Protein AF-B0D9B3-F1 (afdb_monomer_lite)

Radius of gyration: 15.06 Å; chains: 1; bounding box: 43×40×28 Å

Organism: Laccaria bicolor (strain S238N-H82 / ATCC MYA-4686) (NCBI:txid486041)

pLDDT: mean 82.63, std 8.26, range [59.44, 93.88]

Secondary structure (DSSP, 8-state):
---SSSSGGGS-SEEE-TTHHHHHHHHHHTT-HHHHHTT-EEE--HHHHHHHTTT-HHHHHHBS---TTSSSTTSPPEEEPTTS-EEE-

Sequence (89 aa):
MKKA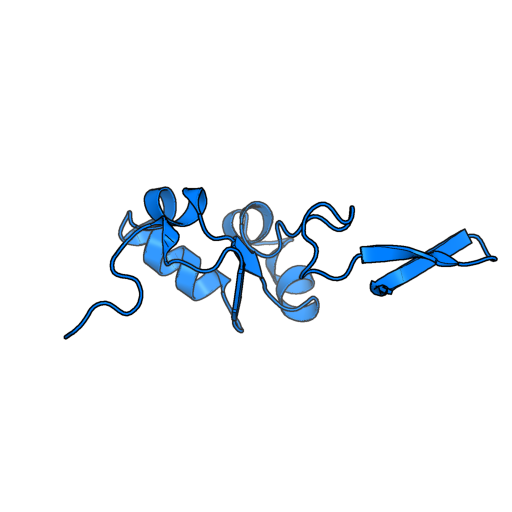YPTKESRPDYICIDKACKVLKHMAAQGHWDEWSETTRLIVDTFHYEKHWKEDILCRTWCNPAPTDGSAPNLVIKAIASDGSTYDK

Structure (mmCIF, N/CA/C/O backbone):
data_AF-B0D9B3-F1
#
_entry.id   AF-B0D9B3-F1
#
loop_
_atom_site.group_PDB
_atom_site.id
_atom_site.type_symbol
_atom_site.label_atom_id
_atom_site.label_alt_id
_atom_site.label_comp_id
_atom_site.label_asym_id
_atom_site.label_entity_id
_atom_site.label_seq_id
_atom_site.pdbx_PDB_ins_code
_atom_site.Cartn_x
_atom_site.Cartn_y
_atom_site.Cartn_z
_atom_site.occupancy
_atom_site.B_iso_or_equiv
_atom_site.auth_seq_id
_atom_site.auth_comp_id
_atom_site.auth_asym_id
_atom_site.auth_atom_id
_atom_site.pdbx_PDB_model_num
ATOM 1 N N . MET A 1 1 ? -24.844 7.667 6.035 1.00 59.44 1 MET A N 1
ATOM 2 C CA . MET A 1 1 ? -24.002 6.594 5.452 1.00 59.44 1 MET A CA 1
ATOM 3 C C . MET A 1 1 ? -23.461 5.723 6.573 1.00 59.44 1 MET A C 1
ATOM 5 O O . MET A 1 1 ? -23.012 6.279 7.568 1.00 59.44 1 MET A O 1
ATOM 9 N N . LYS A 1 2 ? -23.503 4.390 6.441 1.00 82.06 2 LYS A N 1
ATOM 10 C CA . LYS A 1 2 ? -22.741 3.495 7.330 1.00 82.06 2 LYS A CA 1
ATOM 11 C C . LYS A 1 2 ? -21.269 3.518 6.909 1.00 82.06 2 LYS A C 1
ATOM 13 O O . LYS A 1 2 ? -20.987 3.552 5.713 1.00 82.06 2 LYS A O 1
ATOM 18 N N . LYS A 1 3 ? -20.349 3.522 7.877 1.00 86.81 3 LYS A N 1
ATOM 19 C CA . LYS A 1 3 ? -18.913 3.376 7.601 1.00 86.81 3 LYS A CA 1
ATOM 20 C C . LYS A 1 3 ? -18.649 1.954 7.101 1.00 86.81 3 LYS A C 1
ATOM 22 O O . LYS A 1 3 ? -19.141 1.012 7.713 1.00 86.81 3 LYS A O 1
ATOM 27 N N . ALA A 1 4 ? -17.878 1.819 6.022 1.00 89.69 4 ALA A N 1
ATOM 28 C CA . ALA A 1 4 ? -17.450 0.514 5.512 1.00 89.69 4 ALA A CA 1
ATOM 29 C C . ALA A 1 4 ? -16.517 -0.205 6.502 1.00 89.69 4 ALA A C 1
ATOM 31 O O . ALA A 1 4 ? -16.648 -1.406 6.698 1.00 89.69 4 ALA A O 1
ATOM 32 N N . TYR A 1 5 ? -15.652 0.559 7.180 1.00 92.31 5 TYR A N 1
ATOM 33 C CA . TYR A 1 5 ? -14.721 0.082 8.204 1.00 92.31 5 TYR A CA 1
ATOM 34 C C . TYR A 1 5 ? -14.979 0.846 9.510 1.00 92.31 5 TYR A C 1
ATOM 36 O O . TYR A 1 5 ? -14.522 1.985 9.659 1.00 92.31 5 TYR A O 1
ATOM 44 N N . PRO A 1 6 ? -15.814 0.305 10.418 1.00 92.19 6 PRO A N 1
ATOM 45 C CA . PRO A 1 6 ? -16.205 0.999 11.643 1.00 92.19 6 PRO A CA 1
ATOM 46 C C . PRO A 1 6 ? -15.058 1.184 12.645 1.00 92.19 6 PRO A C 1
ATOM 48 O O . PRO A 1 6 ? -15.082 2.161 13.393 1.00 92.19 6 PRO A O 1
ATOM 51 N N . THR A 1 7 ? -14.071 0.280 12.649 1.00 93.75 7 THR A N 1
ATOM 52 C CA . THR A 1 7 ? -12.897 0.305 13.544 1.00 93.75 7 THR A CA 1
ATOM 53 C C . THR A 1 7 ? -11.589 0.189 12.754 1.00 93.75 7 THR A C 1
ATOM 55 O O . THR A 1 7 ? -11.609 -0.183 11.576 1.00 93.75 7 THR A O 1
ATOM 58 N N . LYS A 1 8 ? -10.444 0.499 13.378 1.00 92.44 8 LYS A N 1
ATOM 59 C CA . LYS A 1 8 ? -9.126 0.377 12.729 1.00 92.44 8 LYS A CA 1
ATOM 60 C C . LYS A 1 8 ? -8.823 -1.075 12.344 1.00 92.44 8 LYS A C 1
ATOM 62 O O . LYS A 1 8 ? -8.356 -1.328 11.244 1.00 92.44 8 LYS A O 1
ATOM 67 N N . GLU A 1 9 ? -9.202 -2.016 13.199 1.00 91.38 9 GLU A N 1
ATOM 68 C CA . GLU A 1 9 ? -8.991 -3.462 13.045 1.00 91.38 9 GLU A CA 1
ATOM 69 C C . GLU A 1 9 ? -9.882 -4.069 11.957 1.00 91.38 9 GLU A C 1
ATOM 71 O O . GLU A 1 9 ? -9.595 -5.141 11.442 1.00 91.38 9 GLU A O 1
ATOM 76 N N . SER A 1 10 ? -10.978 -3.391 11.600 1.00 93.75 10 SER A N 1
ATOM 77 C CA . SER A 1 10 ? -11.840 -3.824 10.495 1.00 93.75 10 SER A CA 1
ATOM 78 C C . SER A 1 10 ? -11.268 -3.484 9.117 1.00 93.75 10 SER A C 1
ATOM 80 O O . SER A 1 10 ? -11.821 -3.921 8.108 1.00 93.75 10 SER A O 1
ATOM 82 N N . ARG A 1 11 ? -10.203 -2.673 9.054 1.00 93.31 11 ARG A N 1
ATOM 83 C CA . ARG A 1 11 ? -9.576 -2.277 7.793 1.00 93.31 11 ARG A CA 1
ATOM 84 C C . ARG A 1 11 ? -8.795 -3.448 7.202 1.00 93.31 11 ARG A C 1
ATOM 86 O O . ARG A 1 11 ? -8.216 -4.232 7.947 1.00 93.31 11 ARG A O 1
ATOM 93 N N . PRO A 1 12 ? -8.734 -3.550 5.870 1.00 90.94 12 PRO A N 1
ATOM 94 C CA . PRO A 1 12 ? -7.874 -4.528 5.230 1.00 90.94 12 PRO A CA 1
ATOM 95 C C . PRO A 1 12 ? -6.402 -4.154 5.433 1.00 90.94 12 PRO A C 1
ATOM 97 O O . PRO A 1 12 ? -6.037 -2.977 5.346 1.00 90.94 12 PRO A O 1
ATOM 100 N N . ASP A 1 13 ? -5.555 -5.167 5.604 1.00 87.62 13 ASP A N 1
ATOM 101 C CA . ASP A 1 13 ? -4.098 -4.993 5.625 1.00 87.62 13 ASP A CA 1
ATOM 102 C C . ASP A 1 13 ? -3.591 -4.425 4.289 1.00 87.62 13 ASP A C 1
ATOM 104 O O . ASP A 1 13 ? -2.668 -3.609 4.244 1.00 87.62 13 ASP A O 1
ATOM 108 N N . TYR A 1 14 ? -4.239 -4.820 3.185 1.00 86.88 14 TYR A N 1
ATOM 109 C CA . TYR A 1 14 ? -3.873 -4.438 1.825 1.00 86.88 14 TYR A CA 1
ATOM 110 C C . TYR A 1 14 ? -5.091 -4.029 1.000 1.00 86.88 14 TYR A C 1
ATOM 112 O O . TYR A 1 14 ? -6.110 -4.718 0.981 1.00 86.88 14 TYR A O 1
ATOM 120 N N . ILE A 1 15 ? -4.958 -2.938 0.248 1.00 88.06 15 ILE A N 1
ATOM 121 C CA . ILE A 1 15 ? -5.922 -2.538 -0.781 1.00 88.06 15 ILE A CA 1
ATOM 122 C C . ILE A 1 15 ? -5.186 -2.467 -2.112 1.00 88.06 15 ILE A C 1
ATOM 124 O O . ILE A 1 15 ? -4.288 -1.643 -2.285 1.00 88.06 15 ILE A O 1
ATOM 128 N N . CYS A 1 16 ? -5.586 -3.317 -3.055 1.00 86.38 16 CYS A N 1
ATOM 129 C CA . CYS A 1 16 ? -5.129 -3.240 -4.437 1.00 86.38 16 CYS A CA 1
ATOM 130 C C . CYS A 1 16 ? -6.078 -2.338 -5.230 1.00 86.38 16 CYS A C 1
ATOM 132 O O . CYS A 1 16 ? -7.274 -2.622 -5.321 1.00 86.38 16 CYS A O 1
ATOM 134 N N . ILE A 1 17 ? -5.565 -1.233 -5.773 1.00 85.50 17 ILE A N 1
ATOM 135 C CA . ILE A 1 17 ? -6.367 -0.291 -6.557 1.00 85.50 17 ILE A CA 1
ATOM 136 C C . ILE A 1 17 ? -5.532 0.347 -7.668 1.00 85.50 17 ILE A C 1
ATOM 138 O O . ILE A 1 17 ? -4.412 0.814 -7.440 1.00 85.50 17 ILE A O 1
ATOM 142 N N . ASP A 1 18 ? -6.101 0.407 -8.876 1.00 83.19 18 ASP A N 1
ATOM 143 C CA . ASP A 1 18 ? -5.480 1.142 -9.979 1.00 83.19 18 ASP A CA 1
ATOM 144 C C . ASP A 1 18 ? -5.306 2.614 -9.587 1.00 83.19 18 ASP A C 1
ATOM 146 O O . ASP A 1 18 ? -6.216 3.260 -9.058 1.00 83.19 18 ASP A O 1
ATOM 150 N N . LYS A 1 19 ? -4.123 3.164 -9.863 1.00 81.81 19 LYS A N 1
ATOM 151 C CA . LYS A 1 19 ? -3.765 4.545 -9.519 1.00 81.81 19 LYS A CA 1
ATOM 152 C C . LYS A 1 19 ? -3.922 4.878 -8.029 1.00 81.81 19 LYS A C 1
ATOM 154 O O . LYS A 1 19 ? -4.307 6.006 -7.703 1.00 81.81 19 LYS A O 1
ATOM 159 N N . ALA A 1 20 ? -3.555 3.963 -7.124 1.00 85.88 20 ALA A N 1
ATOM 160 C CA . ALA A 1 20 ? -3.565 4.217 -5.675 1.00 85.88 20 ALA A CA 1
ATOM 161 C C . ALA A 1 20 ? -2.822 5.502 -5.271 1.00 85.88 20 ALA A C 1
ATOM 163 O O . ALA A 1 20 ? -3.204 6.160 -4.307 1.00 85.88 20 ALA A O 1
ATOM 164 N N . CYS A 1 21 ? -1.833 5.929 -6.060 1.00 84.94 21 CYS A N 1
ATOM 165 C CA . CYS A 1 21 ? -1.153 7.207 -5.882 1.00 84.94 21 CYS A CA 1
ATOM 166 C C . CYS A 1 21 ? -2.095 8.419 -5.827 1.00 84.94 21 CYS A C 1
ATOM 168 O O . CYS A 1 21 ? -1.846 9.361 -5.079 1.00 84.94 21 CYS A O 1
ATOM 170 N N . LYS A 1 22 ? -3.192 8.414 -6.594 1.00 88.19 22 LYS A N 1
ATOM 171 C CA . LYS A 1 22 ? -4.173 9.506 -6.600 1.00 88.19 22 LYS A CA 1
ATOM 172 C C . LYS A 1 22 ? -4.975 9.528 -5.306 1.00 88.19 22 LYS A C 1
ATOM 174 O O . LYS A 1 22 ? -5.183 10.599 -4.742 1.00 88.19 22 LYS A O 1
ATOM 179 N N . VAL A 1 23 ? -5.382 8.350 -4.835 1.00 88.94 23 VAL A N 1
ATOM 180 C CA . VAL A 1 23 ? -6.072 8.184 -3.549 1.00 88.94 23 VAL A CA 1
ATOM 181 C C . VAL A 1 23 ? -5.162 8.646 -2.420 1.00 88.94 23 VAL A C 1
ATOM 183 O O . VAL A 1 23 ? -5.561 9.466 -1.602 1.00 88.94 23 VAL A O 1
ATOM 186 N N . LEU A 1 24 ? -3.908 8.207 -2.443 1.00 88.12 24 LEU A N 1
ATOM 187 C CA . LEU A 1 24 ? -2.907 8.562 -1.455 1.00 88.12 24 LEU A CA 1
ATOM 188 C C . LEU A 1 24 ? -2.632 10.071 -1.410 1.00 88.12 24 LEU A C 1
ATOM 190 O O . LEU A 1 24 ? -2.646 10.654 -0.331 1.00 88.12 24 LEU A O 1
ATOM 194 N N . LYS A 1 25 ? -2.454 10.728 -2.565 1.00 88.69 25 LYS A N 1
ATOM 195 C CA . LYS A 1 25 ? -2.305 12.194 -2.640 1.00 88.69 25 LYS A CA 1
ATOM 196 C C . LYS A 1 25 ? -3.502 12.918 -2.038 1.00 88.69 25 LYS A C 1
ATOM 198 O O . LYS A 1 25 ? -3.326 13.887 -1.306 1.00 88.69 25 LYS A O 1
ATOM 203 N N . HIS A 1 26 ? -4.709 12.447 -2.336 1.00 92.00 26 HIS A N 1
ATOM 204 C CA . HIS A 1 26 ? -5.931 13.032 -1.801 1.00 92.00 26 HIS A CA 1
ATOM 205 C C . HIS A 1 26 ? -6.030 12.856 -0.279 1.00 92.00 26 HIS A C 1
ATOM 207 O O . HIS A 1 26 ? -6.251 13.831 0.434 1.00 92.00 26 HIS A O 1
ATOM 213 N N . MET A 1 27 ? -5.793 11.641 0.225 1.00 91.69 27 MET A N 1
ATOM 214 C CA . MET A 1 27 ? -5.810 11.340 1.660 1.00 91.69 27 MET A CA 1
ATOM 215 C C . MET A 1 27 ? -4.732 12.110 2.423 1.00 91.69 27 MET A C 1
ATOM 217 O O . MET A 1 27 ? -5.007 12.620 3.505 1.00 91.69 27 MET A O 1
ATOM 221 N N . ALA A 1 28 ? -3.526 12.223 1.864 1.00 88.81 28 ALA A N 1
ATOM 222 C CA . ALA A 1 28 ? -2.438 12.994 2.455 1.00 88.81 28 ALA A CA 1
ATOM 223 C C . ALA A 1 28 ? -2.784 14.489 2.519 1.00 88.81 28 ALA A C 1
ATOM 225 O O . ALA A 1 28 ? -2.624 15.106 3.566 1.00 88.81 28 ALA A O 1
ATOM 226 N N . ALA A 1 29 ? -3.342 15.057 1.443 1.00 91.56 29 ALA A N 1
ATOM 227 C CA . ALA A 1 29 ? -3.782 16.454 1.423 1.00 91.56 29 ALA A CA 1
ATOM 228 C C . ALA A 1 29 ? -4.901 16.753 2.441 1.00 91.56 29 ALA A C 1
ATOM 230 O O . ALA A 1 29 ? -5.020 17.882 2.908 1.00 91.56 29 ALA A O 1
ATOM 231 N N . GLN A 1 30 ? -5.707 15.749 2.793 1.00 93.88 30 GLN A N 1
ATOM 232 C CA . GLN A 1 30 ? -6.750 15.844 3.820 1.00 93.88 30 GLN A CA 1
ATOM 233 C C . GLN A 1 30 ? -6.264 15.483 5.234 1.00 93.88 30 GLN A C 1
ATOM 235 O O . GLN A 1 30 ? -7.044 15.566 6.178 1.00 93.88 30 GLN A O 1
ATOM 240 N N . GLY A 1 31 ? -5.003 15.066 5.399 1.00 91.88 31 GLY A N 1
ATOM 241 C CA . GLY A 1 31 ? -4.461 14.624 6.689 1.00 91.88 31 GLY A CA 1
ATOM 242 C C . GLY A 1 31 ? -5.004 13.273 7.174 1.00 91.88 31 GLY A C 1
ATOM 243 O O . GLY A 1 31 ? -4.914 12.959 8.354 1.00 91.88 31 GLY A O 1
ATOM 244 N N . HIS A 1 32 ? -5.586 12.463 6.287 1.00 91.50 32 HIS A N 1
ATOM 245 C CA . HIS A 1 32 ? -6.133 11.146 6.628 1.00 91.50 32 HIS A CA 1
ATOM 246 C C . HIS A 1 32 ? -5.127 10.007 6.464 1.00 91.50 32 HIS A C 1
ATOM 248 O O . HIS A 1 32 ? -5.368 8.909 6.964 1.00 91.50 32 HIS A O 1
ATOM 254 N N . TRP A 1 33 ? -4.029 10.227 5.733 1.00 90.00 33 TRP A N 1
ATOM 255 C CA . TRP A 1 33 ? -3.098 9.142 5.426 1.00 90.00 33 TRP A CA 1
ATOM 256 C C . TRP A 1 33 ? -2.395 8.591 6.667 1.00 90.00 33 TRP A C 1
ATOM 258 O O . TRP A 1 33 ? -2.306 7.373 6.792 1.00 90.00 33 TRP A O 1
ATOM 268 N N . ASP A 1 34 ? -1.972 9.448 7.596 1.00 89.56 34 ASP A N 1
ATOM 269 C CA . ASP A 1 34 ? -1.219 9.023 8.780 1.00 89.56 34 ASP A CA 1
ATOM 270 C C . ASP A 1 34 ? -1.981 7.946 9.567 1.00 89.56 34 ASP A C 1
ATOM 272 O O . ASP A 1 34 ? -1.447 6.866 9.809 1.00 89.56 34 ASP A O 1
ATOM 276 N N . GLU A 1 35 ? -3.275 8.168 9.824 1.00 91.69 35 GLU A N 1
ATOM 277 C CA . GLU A 1 35 ? -4.147 7.213 10.522 1.00 91.69 35 GLU A CA 1
ATOM 278 C C . GLU A 1 35 ? -4.343 5.893 9.754 1.00 91.69 35 GLU A C 1
ATOM 280 O O . GLU A 1 35 ? -4.495 4.828 10.356 1.00 91.69 35 GLU A O 1
ATOM 285 N N . TRP A 1 36 ? -4.409 5.944 8.422 1.00 90.81 36 TRP A N 1
ATOM 286 C CA . TRP A 1 36 ? -4.616 4.757 7.586 1.00 90.81 36 TRP A CA 1
ATOM 287 C C . TRP A 1 36 ? -3.338 3.947 7.386 1.00 90.81 36 TRP A C 1
ATOM 289 O O . TRP A 1 36 ? -3.399 2.721 7.290 1.00 90.81 36 TRP A O 1
ATOM 299 N N . SER A 1 37 ? -2.188 4.618 7.369 1.00 87.75 37 SER A N 1
ATOM 300 C CA . SER A 1 37 ? -0.877 4.003 7.165 1.00 87.75 37 SER A CA 1
ATOM 301 C C . SER A 1 37 ? -0.464 3.054 8.297 1.00 87.75 37 SER A C 1
ATOM 303 O O . SER A 1 37 ? 0.386 2.187 8.086 1.00 87.75 37 SER A O 1
ATOM 305 N N . GLU A 1 38 ? -1.091 3.185 9.471 1.00 90.00 38 GLU A N 1
ATOM 306 C CA . GLU A 1 38 ? -0.901 2.302 10.626 1.00 90.00 38 GLU A CA 1
ATOM 307 C C . GLU A 1 38 ? -1.390 0.872 10.366 1.00 90.00 38 GLU A C 1
ATOM 309 O O . GLU A 1 38 ? -0.806 -0.080 10.877 1.00 90.00 38 GLU A O 1
ATOM 314 N N . THR A 1 39 ? -2.466 0.716 9.588 1.00 90.81 39 THR A N 1
ATOM 315 C CA . THR A 1 39 ? -3.178 -0.565 9.442 1.00 90.81 39 THR A CA 1
ATOM 316 C C . THR A 1 39 ? -3.259 -1.059 8.009 1.00 90.81 39 THR A C 1
ATOM 318 O O . THR A 1 39 ? -3.543 -2.228 7.789 1.00 90.81 39 THR A O 1
ATOM 321 N N . THR A 1 40 ? -3.070 -0.182 7.024 1.00 88.56 40 THR A N 1
ATOM 322 C CA . THR A 1 40 ? -3.377 -0.494 5.629 1.00 88.56 40 THR A CA 1
ATOM 323 C C . THR A 1 40 ? -2.257 -0.043 4.707 1.00 88.56 40 THR A C 1
ATOM 325 O O . THR A 1 40 ? -1.775 1.090 4.765 1.00 88.56 40 THR A O 1
ATOM 328 N N . ARG A 1 41 ? -1.874 -0.928 3.790 1.00 85.50 41 ARG A N 1
ATOM 329 C CA . ARG A 1 41 ? -0.936 -0.649 2.703 1.00 85.50 41 ARG A CA 1
ATOM 330 C C . ARG A 1 41 ? -1.675 -0.593 1.369 1.00 85.50 41 ARG A C 1
ATOM 332 O O . ARG A 1 41 ? -2.588 -1.378 1.112 1.00 85.50 41 ARG A O 1
ATOM 339 N N . LEU A 1 42 ? -1.264 0.331 0.502 1.00 86.81 42 LEU A N 1
ATOM 340 C CA . LEU A 1 42 ? -1.798 0.440 -0.854 1.00 86.81 42 LEU A CA 1
ATOM 341 C C . LEU A 1 42 ? -0.881 -0.291 -1.837 1.00 86.81 42 LEU A C 1
ATOM 343 O O . LEU A 1 42 ? 0.312 0.006 -1.942 1.00 86.81 42 LEU A O 1
ATOM 347 N N . ILE A 1 43 ? -1.458 -1.237 -2.571 1.00 84.38 43 ILE A N 1
ATOM 348 C CA . ILE A 1 43 ? -0.778 -1.994 -3.618 1.00 84.38 43 ILE A CA 1
ATOM 349 C C . ILE A 1 43 ? -1.250 -1.475 -4.972 1.00 84.38 43 ILE A C 1
ATOM 351 O O . ILE A 1 43 ? -2.440 -1.255 -5.205 1.00 84.38 43 I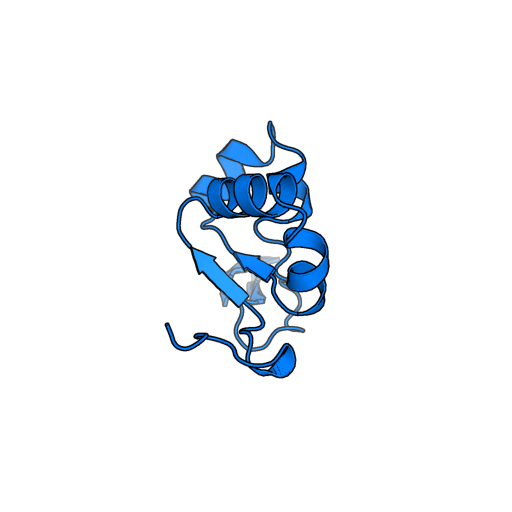LE A O 1
ATOM 355 N N . VAL A 1 44 ? -0.283 -1.267 -5.854 1.00 80.75 44 VAL A N 1
ATOM 356 C CA . VAL A 1 44 ? -0.488 -0.898 -7.254 1.00 80.75 44 VAL A CA 1
ATOM 357 C C . VAL A 1 44 ? 0.131 -1.979 -8.126 1.00 80.75 44 VAL A C 1
ATOM 359 O O . VAL A 1 44 ? 1.043 -2.677 -7.682 1.00 80.75 44 VAL A O 1
ATOM 362 N N . ASP A 1 45 ? -0.340 -2.103 -9.363 1.00 78.81 45 ASP A N 1
ATOM 363 C CA . ASP A 1 45 ? 0.312 -2.988 -10.323 1.00 78.81 45 ASP A CA 1
ATOM 364 C C . ASP A 1 45 ? 1.751 -2.527 -10.645 1.00 78.81 45 ASP A C 1
ATOM 366 O O . ASP A 1 45 ? 2.151 -1.377 -10.416 1.00 78.81 45 ASP A O 1
ATOM 370 N N . THR A 1 46 ? 2.547 -3.455 -11.177 1.00 76.69 46 THR A N 1
ATOM 371 C CA . THR A 1 46 ? 3.956 -3.238 -11.530 1.00 76.69 46 THR A CA 1
ATOM 372 C C . THR A 1 46 ? 4.131 -2.140 -12.571 1.00 76.69 46 THR A C 1
ATOM 374 O O . THR A 1 46 ? 5.045 -1.328 -12.449 1.00 76.69 46 THR A O 1
ATOM 377 N N . PHE A 1 47 ? 3.236 -2.054 -13.554 1.00 78.44 47 PHE A N 1
ATOM 378 C CA . PHE A 1 47 ? 3.303 -1.034 -14.599 1.00 78.44 47 PHE A CA 1
ATOM 379 C C . PHE A 1 47 ? 3.124 0.381 -14.033 1.00 78.44 47 PHE A C 1
ATOM 381 O O . PHE A 1 47 ? 3.817 1.320 -14.430 1.00 78.44 47 PHE A O 1
ATOM 388 N N . HIS A 1 48 ? 2.208 0.542 -13.084 1.00 76.81 48 HIS A N 1
ATOM 389 C CA . HIS A 1 48 ? 1.976 1.781 -12.369 1.00 76.81 48 HIS A CA 1
ATOM 390 C C . HIS A 1 48 ? 3.182 2.148 -11.508 1.00 76.81 48 HIS A C 1
ATOM 392 O O . HIS A 1 48 ? 3.637 3.296 -11.529 1.00 76.81 48 HIS A O 1
ATOM 398 N N . TYR A 1 49 ? 3.707 1.170 -10.767 1.00 78.25 49 TYR A N 1
ATOM 399 C CA . TYR A 1 49 ? 4.864 1.369 -9.909 1.00 78.25 49 TYR A CA 1
ATOM 400 C C . TYR A 1 49 ? 6.091 1.809 -10.711 1.00 78.25 49 TYR A C 1
ATOM 402 O O . TYR A 1 49 ? 6.655 2.856 -10.412 1.00 78.25 49 TYR A O 1
ATOM 410 N N . GLU A 1 50 ? 6.462 1.085 -11.771 1.00 80.12 50 GLU A N 1
ATOM 411 C CA . GLU A 1 50 ? 7.653 1.373 -12.585 1.00 80.12 50 GLU A CA 1
ATOM 412 C C . GLU A 1 50 ? 7.660 2.785 -13.175 1.00 80.12 50 GLU A C 1
ATOM 414 O O . GLU A 1 50 ? 8.715 3.423 -13.267 1.00 80.12 50 GLU A O 1
ATOM 419 N N . LYS A 1 51 ? 6.481 3.285 -13.558 1.00 82.56 51 LYS A N 1
ATOM 420 C CA . LYS A 1 51 ? 6.327 4.624 -14.127 1.00 82.56 51 LYS A CA 1
ATOM 421 C C . LYS A 1 51 ? 6.454 5.722 -13.082 1.00 82.56 51 LYS A C 1
ATOM 423 O O . LYS A 1 51 ? 7.173 6.687 -13.307 1.00 82.56 51 LYS A O 1
ATOM 428 N N . HIS A 1 52 ? 5.764 5.596 -11.951 1.00 80.75 52 HIS A N 1
ATOM 429 C CA . HIS A 1 52 ? 5.681 6.687 -10.977 1.00 80.75 52 HIS A CA 1
ATOM 430 C C . HIS A 1 52 ? 6.777 6.656 -9.912 1.00 80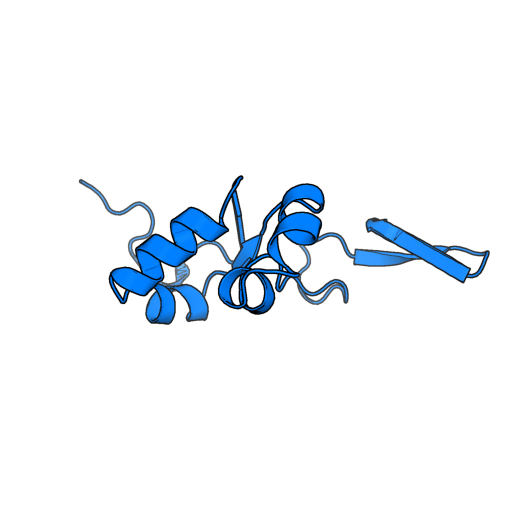.75 52 HIS A C 1
ATOM 432 O O . HIS A 1 52 ? 7.141 7.711 -9.401 1.00 80.75 52 HIS A O 1
ATOM 438 N N . TRP A 1 53 ? 7.340 5.487 -9.596 1.00 78.31 53 TRP A N 1
ATOM 439 C CA . TRP A 1 53 ? 8.410 5.331 -8.599 1.00 78.31 53 TRP A CA 1
ATOM 440 C C . TRP A 1 53 ? 9.568 6.320 -8.805 1.00 78.31 53 TRP A C 1
ATOM 442 O O . TRP A 1 53 ? 10.152 6.810 -7.838 1.00 78.31 53 TRP A O 1
ATOM 452 N N . LYS A 1 54 ? 9.906 6.615 -10.066 1.00 80.81 54 LYS A N 1
ATOM 453 C CA . LYS A 1 54 ? 11.046 7.470 -10.423 1.00 80.81 54 LYS A CA 1
ATOM 454 C C . LYS A 1 54 ? 10.781 8.958 -10.197 1.00 80.81 54 LYS A C 1
ATOM 456 O O . LYS A 1 54 ? 11.727 9.705 -9.977 1.00 80.81 54 LYS A O 1
ATOM 461 N N . GLU A 1 55 ? 9.522 9.376 -10.262 1.00 83.62 55 GLU A N 1
ATOM 462 C CA . GLU A 1 55 ? 9.130 10.789 -10.331 1.00 83.62 55 GLU A CA 1
ATOM 463 C C . GLU A 1 55 ? 8.342 11.248 -9.096 1.00 83.62 55 GLU A C 1
ATOM 465 O O . GLU A 1 55 ? 8.248 12.443 -8.826 1.00 83.62 55 GLU A O 1
ATOM 470 N N . ASP A 1 56 ? 7.783 10.314 -8.324 1.00 82.19 56 ASP A N 1
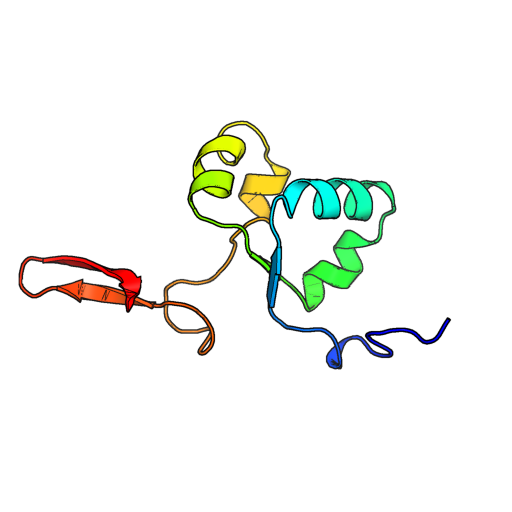ATOM 471 C CA . ASP A 1 56 ? 6.860 10.604 -7.233 1.00 82.19 56 ASP A CA 1
ATOM 472 C C . ASP A 1 56 ? 7.308 9.927 -5.929 1.00 82.19 56 ASP A C 1
ATOM 474 O O . ASP A 1 56 ? 7.166 8.716 -5.738 1.00 82.19 56 ASP A O 1
ATOM 478 N N . ILE A 1 57 ? 7.828 10.736 -4.998 1.00 82.19 57 ILE A N 1
ATOM 479 C CA . ILE A 1 57 ? 8.323 10.279 -3.689 1.00 82.19 57 ILE A CA 1
ATOM 480 C C . ILE A 1 57 ? 7.244 9.579 -2.858 1.00 82.19 57 ILE A C 1
ATOM 482 O O . ILE A 1 57 ? 7.527 8.645 -2.106 1.00 82.19 57 ILE A O 1
ATOM 486 N N . LEU A 1 58 ? 5.996 10.008 -3.008 1.00 79.38 58 LEU A N 1
ATOM 487 C CA . LEU A 1 58 ? 4.869 9.482 -2.263 1.00 79.38 58 LEU A CA 1
ATOM 488 C C . LEU A 1 58 ? 4.467 8.117 -2.840 1.00 79.38 58 LEU A C 1
ATOM 490 O O . LEU A 1 58 ? 4.230 7.188 -2.072 1.00 79.38 58 LEU A O 1
ATOM 494 N N . CYS A 1 59 ? 4.541 7.935 -4.163 1.00 77.88 59 CYS A N 1
ATOM 495 C CA . CYS A 1 59 ? 4.454 6.601 -4.770 1.00 77.88 59 CYS A CA 1
ATOM 496 C C . CYS A 1 59 ? 5.600 5.696 -4.321 1.00 77.88 59 CYS A C 1
ATOM 498 O O . CYS A 1 59 ? 5.365 4.564 -3.918 1.00 77.88 59 CYS A O 1
ATOM 500 N N . ARG A 1 60 ? 6.833 6.203 -4.340 1.00 79.31 60 ARG A N 1
ATOM 501 C CA . ARG A 1 60 ? 8.024 5.444 -3.950 1.00 79.31 60 ARG A CA 1
ATOM 502 C C . ARG A 1 60 ? 7.980 4.943 -2.507 1.00 79.31 60 ARG A C 1
ATOM 504 O O . ARG A 1 60 ? 8.468 3.853 -2.228 1.00 79.31 60 ARG A O 1
ATOM 511 N N . THR A 1 61 ? 7.406 5.735 -1.611 1.00 77.81 61 THR A N 1
ATOM 512 C CA . THR A 1 61 ? 7.365 5.414 -0.180 1.00 77.81 61 THR A CA 1
ATOM 513 C C . THR A 1 61 ? 6.178 4.518 0.179 1.00 77.81 61 THR A C 1
ATOM 515 O O . THR A 1 61 ? 6.288 3.682 1.071 1.00 77.81 61 THR A O 1
ATOM 518 N N . TRP A 1 62 ? 5.040 4.678 -0.503 1.00 77.19 62 TRP A N 1
ATOM 519 C CA . TRP A 1 62 ? 3.762 4.155 -0.007 1.00 77.19 62 TRP A CA 1
ATOM 520 C C . TRP A 1 62 ? 2.944 3.354 -1.023 1.00 77.19 62 TRP A C 1
ATOM 522 O O . TRP A 1 62 ? 2.008 2.669 -0.613 1.00 77.19 62 TRP A O 1
ATOM 532 N N . CYS A 1 63 ? 3.259 3.421 -2.321 1.00 74.06 63 CYS A N 1
ATOM 533 C CA . CYS A 1 63 ? 2.677 2.526 -3.321 1.00 74.06 6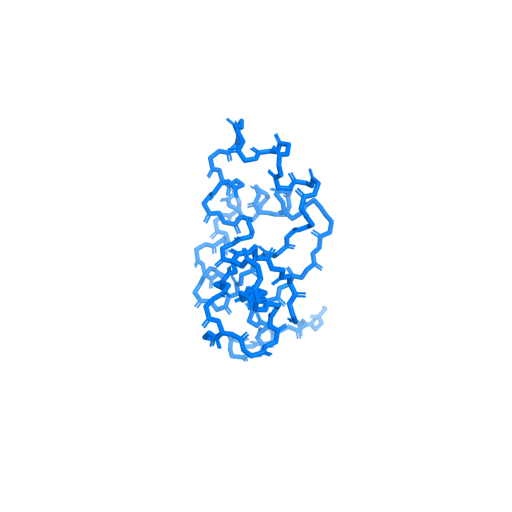3 CYS A CA 1
ATOM 534 C C . CYS A 1 63 ? 3.587 1.302 -3.468 1.00 74.06 63 CYS A C 1
ATOM 536 O O . CYS A 1 63 ? 4.761 1.439 -3.795 1.00 74.06 63 CYS A O 1
ATOM 538 N N . ASN A 1 64 ? 3.032 0.111 -3.243 1.00 70.69 64 ASN A N 1
ATOM 539 C CA . ASN A 1 64 ? 3.753 -1.166 -3.269 1.00 70.69 64 ASN A CA 1
ATOM 540 C C . ASN A 1 64 ? 4.859 -1.370 -2.196 1.00 70.69 64 ASN A C 1
ATOM 542 O O . ASN A 1 64 ? 5.914 -1.915 -2.513 1.00 70.69 64 ASN A O 1
ATOM 546 N N . PRO A 1 65 ? 4.647 -1.022 -0.909 1.00 64.38 65 PRO A N 1
ATOM 547 C CA . PRO A 1 65 ? 5.551 -1.410 0.180 1.00 64.38 65 PRO A CA 1
ATOM 548 C C . PRO A 1 65 ? 5.366 -2.889 0.583 1.00 64.38 65 PRO A C 1
ATOM 550 O O . PRO A 1 65 ? 5.654 -3.263 1.717 1.00 64.38 65 PRO A O 1
ATOM 553 N N . ALA A 1 66 ? 4.803 -3.710 -0.307 1.00 66.5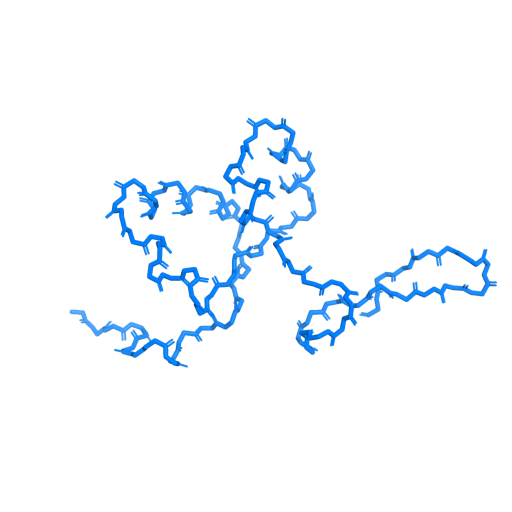0 66 ALA A N 1
ATOM 554 C CA . ALA A 1 66 ? 4.462 -5.098 -0.053 1.00 66.50 66 ALA A CA 1
ATOM 555 C C . ALA A 1 66 ? 5.751 -5.912 0.152 1.00 66.50 66 ALA A C 1
ATOM 557 O O . ALA A 1 66 ? 6.586 -5.962 -0.756 1.00 66.50 66 ALA A O 1
ATOM 558 N N . PRO A 1 67 ? 5.944 -6.538 1.322 1.00 67.31 67 PRO A N 1
ATOM 559 C CA . PRO A 1 67 ? 7.124 -7.347 1.552 1.00 67.31 67 PRO A CA 1
ATOM 560 C C . PRO A 1 67 ? 7.054 -8.611 0.684 1.00 67.31 67 PRO A C 1
ATOM 562 O O . PRO A 1 67 ? 6.092 -9.373 0.743 1.00 67.31 67 PRO A O 1
ATOM 565 N N . THR A 1 68 ? 8.084 -8.839 -0.134 1.00 68.00 68 THR A N 1
ATOM 566 C CA . THR A 1 68 ? 8.206 -10.038 -0.988 1.00 68.00 68 THR A CA 1
ATOM 567 C C . THR A 1 68 ? 8.888 -11.208 -0.271 1.00 68.00 68 THR A C 1
ATOM 569 O O . THR A 1 68 ? 9.285 -12.180 -0.912 1.00 68.00 68 THR A O 1
ATOM 572 N N . ASP A 1 69 ? 9.083 -11.087 1.044 1.00 69.88 69 ASP A N 1
ATOM 573 C CA . ASP A 1 69 ? 9.805 -12.027 1.909 1.00 69.88 69 ASP A CA 1
ATOM 574 C C . ASP A 1 69 ? 8.901 -13.102 2.541 1.00 69.88 69 ASP A C 1
ATOM 576 O O . ASP A 1 69 ? 9.377 -13.953 3.289 1.00 69.88 69 ASP A O 1
ATOM 580 N N . GLY A 1 70 ? 7.598 -13.073 2.243 1.00 66.75 70 GLY A N 1
ATOM 581 C CA . GLY A 1 70 ? 6.619 -14.022 2.775 1.00 66.75 70 GLY A CA 1
ATOM 582 C C . GLY A 1 70 ? 6.099 -13.710 4.175 1.00 66.75 70 GLY A C 1
ATOM 583 O O . GLY A 1 70 ? 5.296 -14.481 4.694 1.00 66.75 70 GLY A O 1
ATOM 584 N N . SER A 1 71 ? 6.471 -12.575 4.773 1.00 74.81 71 SER A N 1
ATOM 585 C CA . SER A 1 71 ? 5.865 -12.089 6.024 1.00 74.81 71 SER A CA 1
ATOM 586 C C . SER A 1 71 ? 4.372 -11.763 5.884 1.00 74.81 71 SER A C 1
ATOM 588 O O . SER A 1 71 ? 3.637 -11.782 6.871 1.00 74.81 71 SER A O 1
ATOM 590 N N . ALA A 1 72 ? 3.907 -11.509 4.658 1.00 75.88 72 ALA A N 1
ATOM 591 C CA . ALA A 1 72 ? 2.508 -11.288 4.327 1.00 75.88 72 ALA A CA 1
ATOM 592 C C . ALA A 1 72 ? 1.955 -12.480 3.519 1.00 75.88 72 ALA A C 1
ATOM 594 O O . ALA A 1 72 ? 2.175 -12.544 2.310 1.00 75.88 72 ALA A O 1
ATOM 595 N N . PRO A 1 73 ? 1.205 -13.412 4.139 1.00 66.62 73 PRO A N 1
ATOM 596 C CA . PRO A 1 73 ? 0.805 -14.672 3.499 1.00 66.62 73 PRO A CA 1
ATOM 597 C C . PRO A 1 73 ? -0.159 -14.495 2.316 1.00 66.62 73 PRO A C 1
ATOM 599 O O . PRO A 1 73 ? -0.313 -15.404 1.509 1.00 66.62 73 PRO A O 1
ATOM 602 N N . ASN A 1 74 ? -0.806 -13.330 2.211 1.00 67.75 74 ASN A N 1
ATOM 603 C CA . ASN A 1 74 ? -1.728 -12.989 1.126 1.00 67.75 74 ASN A CA 1
ATOM 604 C C . ASN A 1 74 ? -1.037 -12.285 -0.056 1.00 67.75 74 ASN A C 1
ATOM 606 O O . ASN A 1 74 ? -1.721 -11.838 -0.977 1.00 67.75 74 ASN A O 1
ATOM 610 N N . LEU A 1 75 ? 0.290 -12.132 -0.015 1.00 73.19 75 LEU A N 1
ATOM 611 C CA . LEU A 1 75 ? 1.077 -11.507 -1.071 1.00 73.19 75 LEU A CA 1
ATOM 612 C C . LEU A 1 75 ? 1.971 -12.531 -1.766 1.00 73.19 75 LEU A C 1
ATOM 614 O O . LEU A 1 75 ? 2.394 -13.524 -1.178 1.00 73.19 75 LEU A O 1
ATOM 618 N N . VAL A 1 76 ? 2.258 -12.246 -3.033 1.00 71.81 76 VAL A N 1
ATOM 619 C CA . VAL A 1 76 ? 3.180 -13.024 -3.859 1.00 71.81 76 VAL A CA 1
ATOM 620 C C . VAL A 1 76 ? 4.571 -13.003 -3.230 1.00 71.81 76 VAL A C 1
ATOM 622 O O . VAL A 1 76 ? 5.095 -11.938 -2.887 1.00 71.81 76 VAL A O 1
ATOM 625 N N . ILE A 1 77 ? 5.184 -14.179 -3.119 1.00 76.31 77 ILE A N 1
ATOM 626 C CA . ILE A 1 77 ? 6.551 -14.326 -2.613 1.00 76.31 77 ILE A CA 1
ATOM 627 C C . ILE A 1 77 ? 7.525 -14.492 -3.774 1.00 76.31 77 ILE A C 1
ATOM 629 O O . ILE A 1 77 ? 7.215 -15.144 -4.771 1.00 76.31 77 ILE A O 1
ATOM 633 N N . LYS A 1 78 ? 8.734 -13.934 -3.644 1.00 77.38 78 LYS A N 1
ATOM 634 C CA . LYS A 1 78 ? 9.796 -14.199 -4.621 1.00 77.38 78 LYS A CA 1
ATOM 635 C C . LYS A 1 78 ? 10.459 -15.535 -4.309 1.00 77.38 78 LYS A C 1
ATOM 637 O O . LYS A 1 78 ? 11.061 -15.708 -3.253 1.00 77.38 78 LYS A O 1
ATOM 642 N N . ALA A 1 79 ? 10.356 -16.475 -5.240 1.00 79.38 79 ALA A N 1
ATOM 643 C CA . ALA A 1 79 ? 11.043 -17.756 -5.197 1.00 79.38 79 ALA A CA 1
ATOM 644 C C . ALA A 1 79 ? 12.295 -17.727 -6.082 1.00 79.38 79 ALA A C 1
ATOM 646 O O . ALA A 1 79 ? 12.352 -17.004 -7.077 1.00 79.38 79 ALA A O 1
ATOM 647 N N . ILE A 1 80 ? 13.297 -18.531 -5.721 1.00 86.38 80 ILE A N 1
ATOM 648 C CA . ILE A 1 80 ? 14.513 -18.731 -6.516 1.00 86.38 80 ILE A CA 1
ATOM 649 C C . ILE A 1 80 ? 14.337 -20.017 -7.331 1.00 86.38 80 ILE A C 1
ATOM 651 O O . ILE A 1 80 ? 14.028 -21.074 -6.778 1.00 86.38 80 ILE A O 1
ATOM 655 N N . ALA A 1 81 ? 14.491 -19.920 -8.648 1.00 87.25 81 ALA A N 1
ATOM 656 C CA . ALA A 1 81 ? 14.499 -21.049 -9.564 1.00 87.25 81 ALA A CA 1
ATOM 657 C C . ALA A 1 81 ? 15.826 -21.818 -9.492 1.00 87.25 81 ALA A C 1
ATOM 659 O O . ALA A 1 81 ? 16.833 -21.337 -8.974 1.00 87.25 81 ALA A O 1
ATOM 660 N N . SER A 1 82 ? 15.842 -23.029 -10.049 1.00 89.75 82 SER A N 1
ATOM 661 C CA . SER A 1 82 ? 17.032 -23.890 -10.068 1.00 89.75 82 SER A CA 1
ATOM 662 C C . SER A 1 82 ? 18.226 -23.286 -10.814 1.00 89.75 82 SER A C 1
ATOM 664 O O . SER A 1 82 ? 19.359 -23.674 -10.553 1.00 89.75 82 SER A O 1
ATOM 666 N N . ASP A 1 83 ? 17.985 -22.351 -11.735 1.00 91.81 83 ASP A N 1
ATOM 667 C CA . ASP A 1 83 ? 19.014 -21.618 -12.482 1.00 91.81 83 ASP A CA 1
ATOM 668 C C . ASP A 1 83 ? 19.490 -20.332 -11.774 1.00 91.81 83 ASP A C 1
ATOM 670 O O . ASP A 1 83 ? 20.324 -19.604 -12.307 1.00 91.81 83 ASP A O 1
ATOM 674 N N . GLY A 1 84 ? 18.974 -20.050 -10.572 1.00 85.25 84 GLY A N 1
ATOM 675 C CA . GLY A 1 84 ? 19.298 -18.859 -9.788 1.00 85.25 84 GLY A CA 1
ATOM 676 C C . GLY A 1 84 ? 18.477 -17.614 -10.138 1.00 85.25 84 GLY A C 1
ATOM 677 O O . GLY A 1 84 ? 18.656 -16.582 -9.490 1.00 85.25 84 GLY A O 1
ATOM 678 N N . SER A 1 85 ? 17.567 -17.679 -11.115 1.00 86.44 85 SER A N 1
ATOM 679 C CA . SER A 1 85 ? 16.642 -16.579 -11.413 1.00 86.44 85 SER A CA 1
ATOM 680 C C . SER A 1 85 ? 15.536 -16.469 -10.355 1.00 86.44 85 SER A C 1
ATOM 682 O O . SER A 1 85 ? 15.213 -17.438 -9.668 1.00 86.44 85 SER A O 1
ATOM 684 N N . THR A 1 86 ? 14.945 -15.282 -10.185 1.00 84.06 86 THR A N 1
ATOM 685 C CA . THR A 1 86 ? 13.804 -15.083 -9.274 1.00 84.06 86 THR A CA 1
ATOM 686 C C . THR A 1 86 ? 12.486 -15.055 -10.038 1.00 84.06 86 THR A C 1
ATOM 688 O O . THR A 1 86 ? 12.392 -14.342 -11.038 1.00 84.06 86 THR A O 1
ATOM 691 N N . TYR A 1 87 ? 11.453 -15.722 -9.527 1.00 77.88 87 TYR A N 1
ATOM 692 C CA . TYR A 1 87 ? 10.088 -15.647 -10.051 1.00 77.88 87 TYR A CA 1
ATOM 693 C C . TYR A 1 87 ? 9.074 -15.423 -8.928 1.00 77.88 87 TYR A C 1
ATOM 695 O O . TYR A 1 87 ? 9.351 -15.650 -7.751 1.00 77.88 87 TYR A O 1
ATOM 703 N N . ASP A 1 88 ? 7.901 -14.955 -9.317 1.00 80.00 88 ASP A N 1
ATOM 704 C CA . ASP A 1 88 ? 6.773 -14.698 -8.435 1.00 80.00 88 ASP A CA 1
ATOM 705 C C . ASP A 1 88 ? 5.991 -16.015 -8.222 1.00 80.00 88 ASP A C 1
ATOM 707 O O . ASP A 1 88 ? 5.592 -16.655 -9.199 1.00 80.00 88 ASP A O 1
ATOM 711 N N . LYS A 1 89 ? 5.835 -16.453 -6.963 1.00 63.50 89 LYS A N 1
ATOM 712 C CA . LYS A 1 89 ? 5.190 -17.717 -6.557 1.00 63.50 89 LYS A CA 1
ATOM 713 C C . LYS A 1 89 ? 3.863 -17.486 -5.839 1.00 63.50 89 LYS A C 1
ATOM 715 O O . LYS A 1 89 ? 3.786 -16.534 -5.028 1.00 63.50 89 LYS A O 1
#

Foldseek 3Di:
DDDPQPDLVSDDQEDEDEPVVVVQVVCVVVVNVVSNVVRYAYEYDPVVLVVCCVPPPSCVVGYPPDDLCCPPVPAWHWDADPVRDTDTD